Protein AF-A0AA43IJS8-F1 (afdb_monomer_lite)

Foldseek 3Di:
DDPDPPLVVLLVVQPDPVLLVLLLVCCCVPVVDPSVVVVVVLVVQCVPDDPPQDSSNSSLVSCQVPVQVVVCVVVVNPPDPVSSVSSCVSCVVSSVVVVVVVVVVVVVVD

pLDDT: mean 83.86, std 14.85, range [32.78, 97.62]

Secondary structure (DSSP, 8-state):
-PPPPHHHHHHHTT--HHHHHHHHHHHHHHH---HHHHHHHHHHHHTTS-TT--HHHHHHHHIIIIIHHHHHHHTT-TT--HHHHHHHHHTHHHHHHHHHHHHHHHHHH-

Radius of gyration: 15.63 Å; chains: 1; bounding box: 34×38×44 Å

Structure (mmCIF, N/CA/C/O backbone):
data_AF-A0AA43IJS8-F1
#
_entry.id   AF-A0AA43IJS8-F1
#
loop_
_atom_site.group_PDB
_atom_site.id
_atom_site.type_symbol
_atom_site.label_atom_id
_atom_site.label_alt_id
_atom_site.label_comp_id
_atom_site.label_asym_id
_atom_site.label_entity_id
_atom_site.label_seq_id
_atom_site.pdbx_PDB_ins_code
_atom_site.Cartn_x
_atom_site.Cartn_y
_atom_site.Cartn_z
_atom_site.occupancy
_atom_site.B_iso_or_equiv
_atom_site.auth_seq_id
_atom_site.auth_comp_id
_atom_site.auth_asym_id
_atom_site.auth_atom_id
_atom_site.pdbx_PDB_model_num
ATOM 1 N N . MET A 1 1 ? 21.594 10.715 9.011 1.00 34.16 1 MET A N 1
ATOM 2 C CA . MET A 1 1 ? 20.706 9.674 8.447 1.00 34.16 1 MET A CA 1
ATOM 3 C C . MET A 1 1 ? 19.453 9.611 9.309 1.00 34.16 1 MET A C 1
ATOM 5 O O . MET A 1 1 ? 19.583 9.390 10.506 1.00 34.16 1 MET A O 1
ATOM 9 N N . ALA A 1 2 ? 18.272 9.916 8.766 1.00 33.91 2 ALA A N 1
ATOM 10 C CA . ALA A 1 2 ? 17.033 9.886 9.547 1.00 33.91 2 ALA A CA 1
ATOM 11 C C . ALA A 1 2 ? 16.710 8.438 9.955 1.00 33.91 2 ALA A C 1
ATOM 13 O O . ALA A 1 2 ? 16.708 7.552 9.100 1.00 33.91 2 ALA A O 1
ATOM 14 N N . LYS A 1 3 ? 16.465 8.196 11.251 1.00 32.78 3 LYS A N 1
ATOM 15 C CA . LYS A 1 3 ? 16.005 6.893 11.753 1.00 32.78 3 LYS A CA 1
ATOM 16 C C . LYS A 1 3 ? 14.683 6.554 11.066 1.00 32.78 3 LYS A C 1
ATOM 18 O O . LYS A 1 3 ? 13.703 7.282 11.211 1.00 32.78 3 LYS A O 1
ATOM 23 N N . VAL A 1 4 ? 14.674 5.465 10.305 1.00 45.72 4 VAL A N 1
ATOM 24 C CA . VAL A 1 4 ? 13.456 4.897 9.725 1.00 45.72 4 VAL A CA 1
ATOM 25 C C . VAL A 1 4 ? 12.506 4.554 10.885 1.00 45.72 4 VAL A C 1
ATOM 27 O O . VAL A 1 4 ? 12.947 3.898 11.831 1.00 45.72 4 VAL A O 1
ATOM 30 N N . PRO A 1 5 ? 11.239 5.014 10.879 1.00 53.84 5 PRO A N 1
ATOM 31 C CA . PRO A 1 5 ? 10.288 4.674 11.932 1.00 53.84 5 PRO A CA 1
ATOM 32 C C . PRO A 1 5 ? 10.169 3.155 12.066 1.00 53.84 5 PRO A C 1
ATOM 34 O O . PRO A 1 5 ? 10.079 2.459 11.057 1.00 53.84 5 PRO A O 1
ATOM 37 N N . GLN A 1 6 ? 10.143 2.637 13.294 1.00 53.66 6 GLN A N 1
ATOM 38 C CA . GLN A 1 6 ? 10.131 1.193 13.569 1.00 53.66 6 GLN A CA 1
ATOM 39 C C . GLN A 1 6 ? 8.985 0.453 12.843 1.00 53.66 6 GLN A C 1
ATOM 41 O O . GLN A 1 6 ? 9.149 -0.691 12.429 1.00 53.66 6 GLN A O 1
ATOM 46 N N . SER A 1 7 ? 7.857 1.130 12.598 1.00 53.94 7 SER A N 1
ATOM 47 C CA . SER A 1 7 ? 6.725 0.627 11.805 1.00 53.94 7 SER A CA 1
ATOM 48 C C . SER A 1 7 ? 7.078 0.301 10.349 1.00 53.94 7 SER A C 1
ATOM 50 O O . SER A 1 7 ? 6.544 -0.650 9.792 1.00 53.94 7 SER A O 1
ATOM 52 N N . VAL A 1 8 ? 8.007 1.034 9.733 1.00 59.59 8 VAL A N 1
ATOM 53 C CA . VAL A 1 8 ? 8.442 0.803 8.346 1.00 59.59 8 VAL A CA 1
ATOM 54 C C . VAL A 1 8 ? 9.314 -0.450 8.242 1.00 59.59 8 VAL A C 1
ATOM 56 O O . VAL A 1 8 ? 9.230 -1.161 7.243 1.00 59.59 8 VAL A O 1
ATOM 59 N N . GLN A 1 9 ? 10.104 -0.757 9.276 1.00 61.28 9 GLN A N 1
ATOM 60 C CA . GLN A 1 9 ? 10.921 -1.972 9.310 1.00 61.28 9 GLN A CA 1
ATOM 61 C C . GLN A 1 9 ? 10.041 -3.228 9.391 1.00 61.28 9 GLN A C 1
ATOM 63 O O . GLN A 1 9 ? 10.231 -4.162 8.621 1.00 61.28 9 GLN A O 1
ATOM 68 N N . TYR A 1 10 ? 9.005 -3.212 10.237 1.00 63.31 10 TYR A N 1
ATOM 69 C CA . TYR A 1 10 ? 8.071 -4.338 10.340 1.00 63.31 10 TYR A CA 1
ATOM 70 C C . TYR A 1 10 ? 7.249 -4.567 9.072 1.00 63.31 10 TYR A C 1
ATOM 72 O O . TYR A 1 10 ? 6.953 -5.716 8.758 1.00 63.31 10 TYR A O 1
ATOM 80 N N . ILE A 1 11 ? 6.906 -3.504 8.332 1.00 67.19 11 ILE A N 1
ATOM 81 C CA . ILE A 1 11 ? 6.258 -3.649 7.023 1.00 67.19 11 ILE A CA 1
ATOM 82 C C . ILE A 1 11 ? 7.204 -4.380 6.071 1.00 67.19 11 ILE A C 1
ATOM 84 O O . ILE A 1 11 ? 6.801 -5.376 5.490 1.00 67.19 11 ILE A O 1
ATOM 88 N N . LYS A 1 12 ? 8.471 -3.961 5.953 1.00 70.50 12 LYS A N 1
ATOM 89 C CA . LYS A 1 12 ? 9.431 -4.625 5.053 1.00 70.50 12 LYS A CA 1
ATOM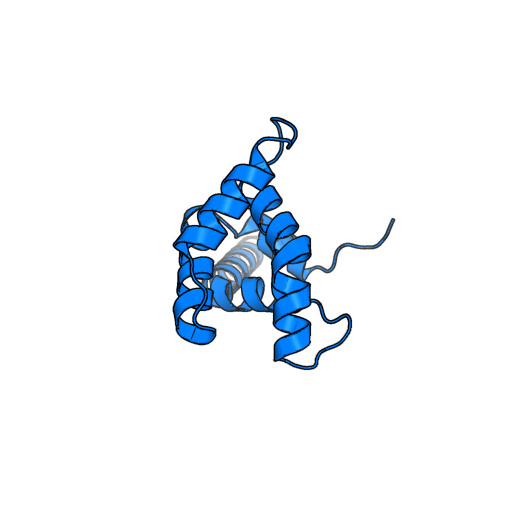 90 C C . LYS A 1 12 ? 9.591 -6.121 5.345 1.00 70.50 12 LYS A C 1
ATOM 92 O O . LYS A 1 12 ? 9.688 -6.901 4.407 1.00 70.50 12 LYS A O 1
ATOM 97 N N . ASP A 1 13 ? 9.562 -6.519 6.615 1.00 71.44 13 ASP A N 1
ATOM 98 C CA . ASP A 1 13 ? 9.796 -7.914 7.004 1.00 71.44 13 ASP A CA 1
ATOM 99 C C . ASP A 1 13 ? 8.524 -8.787 7.056 1.00 71.44 13 ASP A C 1
ATOM 101 O O . ASP A 1 13 ? 8.614 -9.969 7.408 1.00 71.44 13 ASP A O 1
ATOM 105 N N . ALA A 1 14 ? 7.340 -8.209 6.836 1.00 71.12 14 ALA A N 1
ATOM 106 C CA . ALA A 1 14 ? 6.053 -8.912 6.897 1.00 71.12 14 ALA A CA 1
ATOM 107 C C . ALA A 1 14 ? 5.225 -8.787 5.612 1.00 71.12 14 ALA A C 1
ATOM 109 O O . ALA A 1 14 ? 4.271 -9.541 5.447 1.00 71.12 14 ALA A O 1
ATOM 110 N N . PHE A 1 15 ? 5.566 -7.834 4.744 1.00 81.38 15 PHE A N 1
ATOM 111 C CA . PHE A 1 15 ? 4.850 -7.538 3.513 1.00 81.38 15 PHE A CA 1
ATOM 112 C C . PHE A 1 15 ? 5.308 -8.473 2.395 1.00 81.38 15 PHE A C 1
ATOM 114 O O . PHE A 1 15 ? 6.481 -8.467 2.021 1.00 81.38 15 PHE A O 1
ATOM 121 N N . ASP A 1 16 ? 4.382 -9.263 1.862 1.00 84.19 16 ASP A N 1
ATOM 122 C CA . ASP A 1 16 ? 4.609 -10.129 0.705 1.00 84.19 16 ASP A CA 1
ATOM 123 C C . ASP A 1 16 ? 3.814 -9.665 -0.526 1.00 84.19 16 ASP A C 1
ATOM 125 O O . ASP A 1 16 ? 3.138 -8.637 -0.512 1.00 84.19 16 ASP A O 1
ATOM 129 N N . GLU A 1 17 ? 3.967 -10.376 -1.647 1.00 83.69 17 GLU A N 1
ATOM 130 C CA . GLU A 1 17 ? 3.290 -1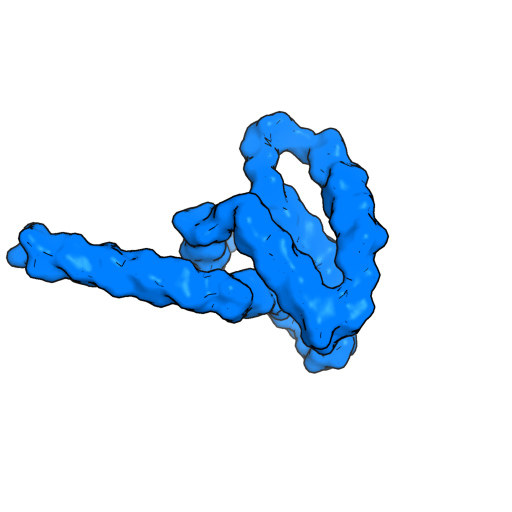0.010 -2.898 1.00 83.69 17 GLU A CA 1
ATOM 131 C C . GLU A 1 17 ? 1.766 -10.156 -2.804 1.00 83.69 17 GLU A C 1
ATOM 133 O O . GLU A 1 17 ? 1.041 -9.334 -3.359 1.00 83.69 17 GLU A O 1
ATOM 138 N N . GLU A 1 18 ? 1.263 -11.144 -2.059 1.00 86.56 18 GLU A N 1
ATOM 139 C CA . GLU A 1 18 ? -0.180 -11.348 -1.869 1.00 86.56 18 GLU A CA 1
ATOM 140 C C . GLU A 1 18 ? -0.820 -10.175 -1.116 1.00 86.56 18 GLU A C 1
ATOM 142 O O . GLU A 1 18 ? -1.969 -9.794 -1.365 1.00 86.56 18 GLU A O 1
ATOM 147 N N . ASP A 1 19 ? -0.068 -9.546 -0.214 1.00 89.88 19 ASP A N 1
ATOM 148 C CA . ASP A 1 19 ? -0.538 -8.366 0.493 1.00 89.88 19 ASP A CA 1
ATOM 149 C C . ASP A 1 19 ? -0.719 -7.142 -0.414 1.00 89.88 19 ASP A C 1
ATOM 151 O O . ASP A 1 19 ? -1.550 -6.284 -0.104 1.00 89.88 19 ASP A O 1
ATOM 155 N N . ILE A 1 20 ? -0.012 -7.053 -1.547 1.00 93.06 20 ILE A N 1
ATOM 156 C CA . ILE A 1 20 ? -0.229 -5.983 -2.533 1.00 93.06 20 ILE A CA 1
ATOM 157 C C . ILE A 1 20 ? -1.676 -6.036 -3.038 1.00 93.06 20 ILE A C 1
ATOM 159 O O . ILE A 1 20 ? -2.360 -5.010 -3.083 1.00 93.06 20 ILE A O 1
ATOM 163 N N . ASP A 1 21 ? -2.181 -7.229 -3.351 1.00 93.38 21 ASP A N 1
ATOM 164 C CA . ASP A 1 21 ? -3.564 -7.408 -3.793 1.00 93.38 21 ASP A CA 1
ATOM 165 C C . ASP A 1 21 ? -4.574 -7.100 -2.687 1.00 93.38 21 ASP A C 1
ATOM 167 O O . ASP A 1 21 ? -5.608 -6.481 -2.952 1.00 93.38 21 ASP A O 1
ATOM 171 N N . ARG A 1 22 ? -4.255 -7.432 -1.430 1.00 94.56 22 ARG A N 1
ATOM 172 C CA . ARG A 1 22 ? -5.094 -7.057 -0.279 1.00 94.56 22 ARG A CA 1
ATOM 173 C C . ARG A 1 22 ? -5.184 -5.544 -0.110 1.00 94.56 22 ARG A C 1
ATOM 175 O O . ARG A 1 22 ? -6.268 -5.022 0.155 1.00 94.56 22 ARG A O 1
ATOM 182 N N . VAL A 1 23 ? -4.072 -4.830 -0.287 1.00 95.94 23 VAL A N 1
ATOM 183 C CA . VAL A 1 23 ? -4.046 -3.363 -0.228 1.00 95.94 23 VAL A CA 1
ATOM 184 C C . VAL A 1 23 ? -4.861 -2.764 -1.373 1.00 95.94 23 VAL A C 1
ATOM 186 O O . VAL A 1 23 ? -5.658 -1.853 -1.138 1.00 95.94 23 VAL A O 1
ATOM 189 N N . TRP A 1 24 ? -4.730 -3.292 -2.592 1.00 96.81 24 TRP A N 1
ATOM 190 C CA . TRP A 1 24 ? -5.550 -2.849 -3.720 1.00 96.81 24 TRP A CA 1
ATOM 191 C C . TRP A 1 24 ? -7.039 -3.048 -3.479 1.00 96.81 24 TRP A C 1
ATOM 193 O O . TRP A 1 24 ? -7.834 -2.136 -3.713 1.00 96.81 24 TRP A O 1
ATOM 203 N N . GLU A 1 25 ? -7.415 -4.215 -2.971 1.00 96.00 25 GLU A N 1
ATOM 204 C CA . GLU A 1 25 ? -8.803 -4.516 -2.658 1.00 96.00 25 GLU A CA 1
ATOM 205 C C . GLU A 1 25 ? -9.350 -3.592 -1.566 1.00 96.00 25 GLU A C 1
ATOM 207 O O . GLU A 1 25 ? -10.477 -3.103 -1.668 1.00 96.00 25 GLU A O 1
ATOM 212 N N . TYR A 1 26 ? -8.538 -3.282 -0.554 1.00 96.06 26 TYR A N 1
ATOM 213 C CA . TYR A 1 26 ? -8.903 -2.315 0.474 1.00 96.06 26 TYR A CA 1
ATOM 214 C C . TYR A 1 26 ? -9.135 -0.913 -0.108 1.00 96.06 26 TYR A C 1
ATOM 216 O O . TYR A 1 26 ? -10.145 -0.276 0.206 1.00 96.06 26 TYR A O 1
ATOM 224 N N . LEU A 1 27 ? -8.239 -0.441 -0.984 1.00 96.44 27 LEU A N 1
ATOM 225 C CA . LEU A 1 27 ? -8.370 0.855 -1.658 1.00 96.44 27 LEU A CA 1
ATOM 226 C C . LEU A 1 27 ? -9.632 0.918 -2.530 1.00 96.44 27 LEU A C 1
ATOM 228 O O . LEU A 1 27 ? -10.344 1.924 -2.511 1.00 96.44 27 LEU A O 1
ATOM 232 N N . ARG A 1 28 ? -9.949 -0.172 -3.239 1.00 97.25 28 ARG A N 1
ATOM 233 C CA . ARG A 1 28 ? -11.181 -0.305 -4.027 1.00 97.25 28 ARG A CA 1
ATOM 234 C C . ARG A 1 28 ? -12.423 -0.183 -3.155 1.00 97.25 28 ARG A C 1
ATOM 236 O O . ARG A 1 28 ? -13.275 0.654 -3.428 1.00 97.25 28 ARG A O 1
ATOM 243 N N . LYS A 1 29 ? -12.522 -1.005 -2.106 1.00 97.12 29 LYS A N 1
ATOM 244 C CA . LYS A 1 29 ? -13.717 -1.065 -1.251 1.00 97.12 29 LYS A CA 1
ATOM 245 C C . LYS A 1 29 ? -13.935 0.213 -0.446 1.00 97.12 29 LYS A C 1
ATOM 247 O O . LYS A 1 29 ? -15.076 0.615 -0.260 1.00 97.12 29 LYS A O 1
ATOM 252 N N . THR A 1 30 ? -12.858 0.825 0.043 1.00 95.50 30 THR A N 1
ATOM 253 C CA . THR A 1 30 ? -12.947 1.946 0.994 1.00 95.50 30 THR A CA 1
ATOM 254 C C . THR A 1 30 ? -13.040 3.296 0.293 1.00 95.50 30 THR A C 1
ATOM 256 O O . THR A 1 30 ? -13.782 4.165 0.738 1.00 95.50 30 THR A O 1
ATOM 259 N N . PHE A 1 31 ? -12.291 3.482 -0.798 1.00 94.12 31 PHE A N 1
ATOM 260 C CA . PHE A 1 31 ? -12.158 4.778 -1.471 1.00 94.12 31 PHE A CA 1
ATOM 261 C C . PHE A 1 31 ? -12.648 4.765 -2.922 1.00 94.12 31 PHE A C 1
ATOM 263 O O . PHE A 1 31 ? -12.562 5.789 -3.594 1.00 94.12 31 PHE A O 1
ATOM 270 N N . GLY A 1 32 ? -13.130 3.627 -3.432 1.00 95.38 32 GLY A N 1
ATOM 271 C CA . GLY A 1 32 ? -13.606 3.522 -4.811 1.00 95.38 32 GLY A CA 1
ATOM 272 C C . GLY A 1 32 ? -12.493 3.616 -5.856 1.00 95.38 32 GLY A C 1
ATOM 273 O O . GLY A 1 32 ? -12.749 4.039 -6.978 1.00 95.38 32 GLY A O 1
ATOM 274 N N . PHE A 1 33 ? -11.249 3.263 -5.508 1.00 96.19 33 PHE A N 1
ATOM 275 C CA . PHE A 1 33 ? -10.129 3.344 -6.450 1.00 96.19 33 PHE A CA 1
ATOM 276 C C . PHE A 1 33 ? -10.370 2.470 -7.688 1.00 96.19 33 PHE A C 1
ATOM 278 O O . PHE A 1 33 ? -10.709 1.289 -7.570 1.00 96.19 33 PHE A O 1
ATOM 285 N N . ASN A 1 34 ? -10.082 3.021 -8.872 1.00 96.94 34 ASN A N 1
ATOM 286 C CA . ASN A 1 34 ? -9.977 2.245 -10.104 1.00 96.94 34 ASN A CA 1
ATOM 287 C C . ASN A 1 34 ? -8.686 1.409 -10.094 1.00 96.94 34 ASN A C 1
ATOM 289 O O . ASN A 1 34 ? -7.650 1.812 -10.621 1.00 96.94 34 ASN A O 1
ATOM 293 N N . VAL A 1 35 ? -8.737 0.244 -9.446 1.00 96.12 35 VAL A N 1
ATOM 294 C CA . VAL A 1 35 ? -7.565 -0.625 -9.250 1.00 96.12 35 VAL A CA 1
ATOM 295 C C . VAL A 1 35 ? -6.909 -1.026 -10.569 1.00 96.12 35 VAL A C 1
ATOM 297 O O . VAL A 1 35 ? -5.694 -1.185 -10.604 1.00 96.12 35 VAL A O 1
ATOM 300 N N . GLN A 1 36 ? -7.673 -1.173 -11.653 1.00 96.88 36 GLN A N 1
ATOM 301 C CA . GLN A 1 36 ? -7.115 -1.562 -12.946 1.00 96.88 36 GLN A CA 1
ATOM 302 C C . GLN A 1 36 ? -6.135 -0.506 -13.476 1.00 96.88 36 GLN A C 1
ATOM 304 O O . GLN A 1 36 ? -5.006 -0.843 -13.832 1.00 96.88 36 GLN A O 1
ATOM 309 N N . GLU A 1 37 ? -6.538 0.765 -13.480 1.00 97.62 37 GLU A N 1
ATOM 310 C CA . GLU A 1 37 ? -5.683 1.872 -13.925 1.00 97.62 37 GLU A CA 1
ATOM 311 C C . GLU A 1 37 ? -4.508 2.092 -12.973 1.00 97.62 37 GLU A C 1
ATOM 313 O O . GLU A 1 37 ? -3.369 2.224 -13.417 1.00 97.62 37 GLU A O 1
ATOM 318 N N . TRP A 1 38 ? -4.748 2.024 -11.662 1.00 97.38 38 TRP A N 1
ATOM 319 C CA . TRP A 1 38 ? -3.684 2.157 -10.667 1.00 97.38 38 TRP A CA 1
ATOM 320 C C . TRP A 1 38 ? -2.637 1.042 -10.757 1.00 97.38 38 TRP A C 1
ATOM 322 O O . TRP A 1 38 ? -1.444 1.312 -10.622 1.00 97.38 38 TRP A O 1
ATOM 332 N N . LYS A 1 39 ? -3.047 -0.204 -11.031 1.00 95.75 39 LYS A N 1
ATOM 333 C CA . LYS A 1 39 ? -2.121 -1.317 -11.287 1.00 95.75 39 LYS A CA 1
ATOM 334 C C . LYS A 1 39 ? -1.326 -1.106 -12.576 1.00 95.75 39 LYS A C 1
ATOM 336 O O . LYS A 1 39 ? -0.136 -1.420 -12.601 1.00 95.75 39 LYS A O 1
ATOM 341 N N . ALA A 1 40 ? -1.951 -0.570 -13.627 1.00 95.88 40 ALA A N 1
ATOM 342 C CA . ALA A 1 40 ? -1.257 -0.235 -14.868 1.00 95.88 40 ALA A CA 1
ATOM 343 C C . ALA A 1 40 ? -0.202 0.862 -14.644 1.00 95.88 40 ALA A C 1
ATOM 345 O O . ALA A 1 40 ? 0.944 0.704 -15.068 1.00 95.88 40 ALA A O 1
ATOM 346 N N . GLU A 1 41 ? -0.547 1.923 -13.906 1.00 95.88 41 GLU A N 1
ATOM 347 C CA . GLU A 1 41 ? 0.398 2.986 -13.549 1.00 95.88 41 GLU A CA 1
ATOM 348 C C . GLU A 1 41 ? 1.519 2.467 -12.640 1.00 95.88 41 GLU A C 1
ATOM 350 O O . GLU A 1 41 ? 2.688 2.797 -12.846 1.00 95.88 41 GLU A O 1
ATOM 355 N N . PHE A 1 42 ? 1.194 1.603 -11.674 1.00 95.31 42 PHE A N 1
ATOM 356 C CA . PHE A 1 42 ? 2.197 0.953 -10.838 1.00 95.31 42 PHE A CA 1
ATOM 357 C C . PHE A 1 42 ? 3.180 0.150 -11.693 1.00 95.31 42 PHE A C 1
ATOM 359 O O . PHE A 1 42 ? 4.384 0.369 -11.588 1.00 95.31 42 PHE A O 1
ATOM 366 N N . LYS A 1 43 ? 2.695 -0.698 -12.606 1.00 92.88 43 LYS A N 1
ATOM 367 C CA . LYS A 1 43 ? 3.551 -1.482 -13.508 1.00 92.88 43 LYS A CA 1
ATOM 368 C C . LYS A 1 43 ? 4.480 -0.592 -14.341 1.00 92.88 43 LYS A C 1
ATOM 370 O O . LYS A 1 43 ? 5.675 -0.869 -14.407 1.00 92.88 43 LYS A O 1
ATOM 375 N N . ALA A 1 44 ? 3.958 0.500 -14.900 1.00 92.56 44 ALA A N 1
ATOM 376 C CA . ALA A 1 44 ? 4.756 1.477 -15.645 1.00 92.56 44 ALA A CA 1
ATOM 377 C C . ALA A 1 44 ? 5.806 2.184 -14.763 1.00 92.56 44 ALA A C 1
ATOM 379 O O . ALA A 1 44 ? 6.882 2.545 -15.230 1.00 92.56 44 ALA A O 1
ATOM 380 N N . SER A 1 45 ? 5.522 2.363 -13.470 1.00 88.38 45 SER A N 1
ATOM 381 C CA . SER A 1 45 ? 6.453 2.982 -12.520 1.00 88.38 45 SER A CA 1
ATOM 382 C C . SER A 1 45 ? 7.587 2.062 -12.051 1.00 88.38 45 SER A C 1
ATOM 384 O O . SER A 1 45 ? 8.597 2.566 -11.560 1.00 88.38 45 SER A O 1
ATOM 386 N N . ILE A 1 46 ? 7.431 0.739 -12.198 1.00 85.81 46 ILE A N 1
ATOM 387 C CA . ILE A 1 46 ? 8.435 -0.264 -11.806 1.00 85.81 46 ILE A CA 1
ATOM 388 C C . ILE A 1 46 ? 9.487 -0.457 -12.899 1.00 85.81 46 ILE A C 1
ATOM 390 O O . ILE A 1 46 ? 10.648 -0.685 -12.584 1.00 85.81 46 ILE A O 1
ATOM 394 N N . GLU A 1 47 ? 9.103 -0.347 -14.172 1.00 77.00 47 GLU A N 1
ATOM 395 C CA . GLU A 1 47 ? 9.997 -0.530 -15.324 1.00 77.00 47 GLU A CA 1
ATOM 396 C C . GLU A 1 47 ? 11.323 0.264 -15.256 1.00 77.00 47 GLU A C 1
ATOM 398 O O . GLU A 1 47 ? 12.364 -0.312 -15.577 1.00 77.00 47 GLU A O 1
ATOM 403 N N . PRO A 1 48 ? 11.362 1.530 -14.786 1.00 79.31 48 PRO A N 1
ATOM 404 C CA . PRO A 1 48 ? 12.616 2.273 -14.644 1.00 79.31 48 PRO A CA 1
ATOM 405 C C . PRO A 1 48 ? 13.432 1.927 -13.384 1.00 79.31 48 PRO A C 1
ATOM 407 O O . PRO A 1 48 ? 14.488 2.528 -13.172 1.00 79.31 48 PRO A O 1
ATOM 410 N N . LEU A 1 49 ? 12.963 1.031 -12.505 1.00 77.38 49 LEU A N 1
ATOM 411 C CA . LEU A 1 49 ? 13.644 0.749 -11.240 1.00 77.38 49 LEU A CA 1
ATOM 412 C C . LEU A 1 49 ? 14.860 -0.177 -11.421 1.00 77.38 49 LEU A C 1
ATOM 414 O O . LEU A 1 49 ? 14.866 -1.059 -12.283 1.00 77.38 49 LEU A O 1
ATOM 418 N N . PRO A 1 50 ? 15.899 -0.022 -10.578 1.00 80.38 50 PRO A N 1
ATOM 419 C CA . PRO A 1 50 ? 17.031 -0.940 -10.546 1.00 80.38 50 PRO A CA 1
ATOM 420 C C . PRO A 1 50 ? 16.585 -2.395 -10.341 1.00 80.38 50 PRO A C 1
ATOM 422 O O . PRO A 1 50 ? 15.713 -2.663 -9.514 1.00 80.38 50 PRO A O 1
ATOM 425 N N . ARG A 1 51 ? 17.238 -3.342 -11.032 1.00 74.31 51 ARG A N 1
ATOM 426 C CA . ARG A 1 51 ? 16.915 -4.790 -11.009 1.00 74.31 51 ARG A CA 1
ATOM 427 C C . ARG A 1 51 ? 16.911 -5.434 -9.616 1.00 74.31 51 ARG A C 1
ATOM 429 O O . ARG A 1 51 ? 16.377 -6.522 -9.458 1.00 74.31 51 ARG A O 1
ATOM 436 N N . ASN A 1 52 ? 17.538 -4.802 -8.630 1.00 81.56 52 ASN A N 1
ATOM 437 C CA . ASN A 1 52 ? 17.599 -5.262 -7.243 1.00 81.56 52 ASN A CA 1
ATOM 438 C C . ASN A 1 52 ? 16.463 -4.716 -6.360 1.00 81.56 52 ASN A C 1
ATOM 440 O O . ASN A 1 52 ? 16.435 -5.021 -5.170 1.00 81.56 52 ASN A O 1
ATOM 444 N N . THR A 1 53 ? 15.549 -3.910 -6.905 1.00 82.12 53 THR A N 1
ATOM 445 C CA . THR A 1 53 ? 14.399 -3.396 -6.155 1.00 82.12 53 THR A CA 1
ATOM 446 C C . THR A 1 53 ? 13.325 -4.472 -6.091 1.00 82.12 53 THR A C 1
ATOM 448 O O . THR A 1 53 ? 12.832 -4.915 -7.128 1.00 82.12 53 THR A O 1
ATOM 451 N N . SER A 1 54 ? 12.946 -4.892 -4.885 1.00 87.50 54 SER A N 1
ATOM 452 C CA . SER A 1 54 ? 11.836 -5.830 -4.727 1.00 87.50 54 SER A CA 1
ATOM 453 C C . SER A 1 54 ? 10.510 -5.161 -5.094 1.00 87.50 54 SER A C 1
ATOM 455 O O . SER A 1 54 ? 10.346 -3.943 -4.953 1.00 87.50 54 SER A O 1
ATOM 457 N N . ILE A 1 55 ? 9.531 -5.946 -5.544 1.00 88.94 55 ILE A N 1
ATOM 458 C CA . ILE A 1 55 ? 8.220 -5.402 -5.917 1.00 88.94 55 ILE A CA 1
ATOM 459 C C . ILE A 1 55 ? 7.501 -4.760 -4.723 1.00 88.94 55 ILE A C 1
ATOM 461 O O . ILE A 1 55 ? 6.794 -3.766 -4.880 1.00 88.94 55 ILE A O 1
ATOM 465 N N . GLN A 1 56 ? 7.758 -5.260 -3.515 1.00 89.44 56 GLN A N 1
ATOM 466 C CA . GLN A 1 56 ? 7.293 -4.700 -2.251 1.00 89.44 56 GLN A CA 1
ATOM 467 C C . GLN A 1 56 ? 7.850 -3.295 -2.019 1.00 89.44 56 GLN A C 1
ATOM 469 O O . GLN A 1 56 ? 7.106 -2.367 -1.697 1.00 89.44 56 GLN A O 1
ATOM 474 N N . GLU A 1 57 ? 9.162 -3.121 -2.193 1.00 87.31 57 GLU A N 1
ATOM 475 C CA . GLU A 1 57 ? 9.804 -1.819 -2.036 1.00 87.31 57 GLU A CA 1
ATOM 476 C C . GLU A 1 57 ? 9.310 -0.838 -3.100 1.00 87.31 57 GLU A C 1
ATOM 478 O O . GLU A 1 57 ? 8.948 0.295 -2.769 1.00 87.31 57 GLU A O 1
ATOM 483 N N . ALA A 1 58 ? 9.185 -1.298 -4.347 1.00 90.81 58 ALA A N 1
ATOM 484 C CA . ALA A 1 58 ? 8.588 -0.517 -5.422 1.00 90.81 58 ALA A CA 1
ATOM 485 C C . ALA A 1 58 ? 7.158 -0.071 -5.075 1.00 90.81 58 ALA A C 1
ATOM 487 O O . ALA A 1 58 ? 6.814 1.096 -5.264 1.00 90.81 58 ALA A O 1
ATOM 488 N N . PHE A 1 59 ? 6.338 -0.959 -4.510 1.00 93.62 59 PHE A N 1
ATOM 489 C CA . PHE A 1 59 ? 4.959 -0.667 -4.124 1.00 93.62 59 PHE A CA 1
ATOM 490 C C . PHE A 1 59 ? 4.859 0.358 -2.990 1.00 93.62 59 PHE A C 1
ATOM 492 O O . PHE A 1 59 ? 4.064 1.299 -3.053 1.00 93.62 59 PHE A O 1
ATOM 499 N N . ILE A 1 60 ? 5.704 0.226 -1.964 1.00 91.62 60 ILE A N 1
ATOM 500 C CA . ILE A 1 60 ? 5.767 1.183 -0.854 1.00 91.62 60 ILE A CA 1
ATOM 501 C C . ILE A 1 60 ? 6.149 2.573 -1.378 1.00 91.62 60 ILE A C 1
ATOM 503 O O . ILE A 1 60 ? 5.503 3.56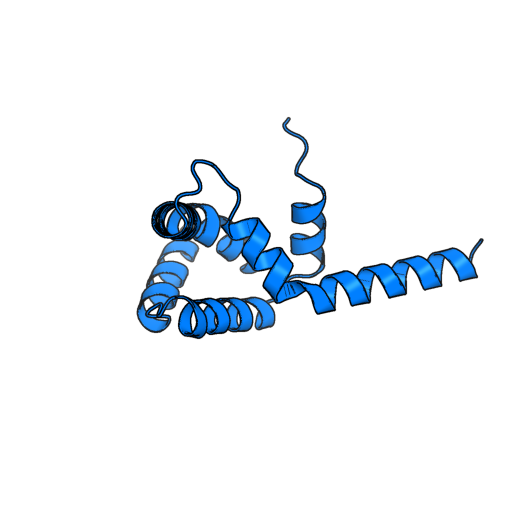2 -1.019 1.00 91.62 60 ILE A O 1
ATOM 507 N N . LEU A 1 61 ? 7.169 2.653 -2.239 1.00 90.69 61 LEU A N 1
ATOM 508 C CA . LEU A 1 61 ? 7.624 3.907 -2.843 1.00 90.69 61 LEU A CA 1
ATOM 509 C C . LEU A 1 61 ? 6.565 4.517 -3.765 1.00 90.69 61 LEU A C 1
ATOM 511 O O . LEU A 1 61 ? 6.317 5.724 -3.696 1.00 90.69 61 LEU A O 1
ATOM 515 N N . PHE A 1 62 ? 5.914 3.690 -4.585 1.00 94.38 62 PHE A N 1
ATOM 516 C CA . PHE A 1 62 ? 4.824 4.105 -5.459 1.00 94.38 62 PHE A CA 1
ATOM 517 C C . PHE A 1 62 ? 3.689 4.733 -4.657 1.00 94.38 62 PHE A C 1
ATOM 519 O O . PHE A 1 62 ? 3.323 5.884 -4.898 1.00 94.38 62 PHE A O 1
ATOM 526 N N . GLY A 1 63 ? 3.182 4.021 -3.649 1.00 95.12 63 GLY A N 1
ATOM 527 C CA . GLY A 1 63 ? 2.087 4.521 -2.833 1.00 95.12 63 GLY A CA 1
ATOM 528 C C . GLY A 1 63 ? 2.465 5.784 -2.065 1.00 95.12 63 GLY A C 1
ATOM 529 O O . GLY A 1 63 ? 1.681 6.726 -2.030 1.00 95.12 63 GLY A O 1
ATOM 530 N N . LYS A 1 64 ? 3.701 5.897 -1.569 1.00 94.00 64 LYS A N 1
ATOM 531 C CA . LYS A 1 64 ? 4.180 7.132 -0.932 1.00 94.00 64 LYS A CA 1
ATOM 532 C C . LYS A 1 64 ? 4.214 8.323 -1.896 1.00 94.00 64 LYS A C 1
ATOM 534 O O . LYS A 1 64 ? 3.888 9.440 -1.509 1.00 94.00 64 LYS A O 1
ATOM 539 N N . LYS A 1 65 ? 4.611 8.101 -3.150 1.00 93.88 65 LYS A N 1
ATOM 540 C CA . LYS A 1 65 ? 4.729 9.164 -4.157 1.00 93.88 65 LYS A CA 1
ATOM 541 C C . LYS A 1 65 ? 3.381 9.564 -4.761 1.00 93.88 65 LYS A C 1
ATOM 543 O O . LYS A 1 65 ? 3.184 10.737 -5.063 1.00 93.88 65 LYS A O 1
ATOM 548 N N . LYS A 1 66 ? 2.492 8.596 -4.990 1.00 95.69 66 LYS A N 1
ATOM 549 C CA . LYS A 1 66 ? 1.277 8.768 -5.800 1.00 95.69 66 LYS A CA 1
ATOM 550 C C . LYS A 1 66 ? -0.010 8.717 -4.985 1.00 95.69 66 LYS A C 1
ATOM 552 O O . LYS A 1 66 ? -0.887 9.544 -5.195 1.00 95.69 66 LYS A O 1
ATOM 557 N N . ILE A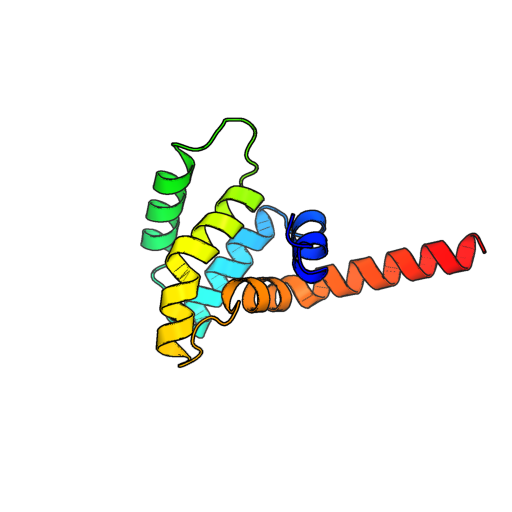 1 67 ? -0.112 7.783 -4.043 1.00 96.06 67 ILE A N 1
ATOM 558 C CA . ILE A 1 67 ? -1.348 7.514 -3.296 1.00 96.06 67 ILE A CA 1
ATOM 559 C C . ILE A 1 67 ? -1.423 8.364 -2.020 1.00 96.06 67 ILE A C 1
ATOM 561 O O . ILE A 1 67 ? -2.471 8.928 -1.720 1.00 96.06 67 ILE A O 1
ATOM 565 N N . GLU A 1 68 ? -0.325 8.503 -1.271 1.00 95.56 68 GLU A N 1
ATOM 566 C CA . GLU A 1 68 ? -0.291 9.246 -0.004 1.00 95.56 68 GLU A CA 1
ATOM 567 C C . GLU A 1 68 ? -0.760 10.702 -0.139 1.00 95.56 68 GLU A C 1
ATOM 569 O O . GLU A 1 68 ? -1.577 11.114 0.687 1.00 95.56 68 GLU A O 1
ATOM 574 N N . PRO A 1 69 ? -0.333 11.481 -1.156 1.00 95.31 69 PRO A N 1
ATOM 575 C CA . PRO A 1 69 ? -0.829 12.843 -1.333 1.00 95.31 69 PRO A CA 1
ATOM 576 C C . PRO A 1 69 ? -2.349 12.891 -1.533 1.00 95.31 69 PRO A C 1
ATOM 578 O O . PRO A 1 69 ? -3.012 13.709 -0.899 1.00 95.31 69 PRO A O 1
ATOM 581 N N . LEU A 1 70 ? -2.901 11.970 -2.331 1.00 94.75 70 LEU A N 1
ATOM 582 C CA . LEU A 1 70 ? -4.341 11.879 -2.593 1.00 94.75 70 LEU A CA 1
ATOM 583 C C . LEU A 1 70 ? -5.120 11.525 -1.325 1.00 94.75 70 LEU A C 1
ATOM 585 O O . LEU A 1 70 ? -6.095 12.188 -0.981 1.00 94.75 70 LEU A O 1
ATOM 589 N N . LEU A 1 71 ? -4.668 10.510 -0.582 1.00 94.50 71 LEU A N 1
ATOM 590 C CA . LEU A 1 71 ? -5.311 10.129 0.676 1.00 94.50 71 LEU A CA 1
ATOM 591 C C . LEU A 1 71 ? -5.238 11.259 1.709 1.00 94.50 71 LEU A C 1
ATOM 593 O O . LEU A 1 71 ? -6.213 11.518 2.412 1.00 94.50 71 LEU A O 1
ATOM 597 N N . ASN A 1 72 ? -4.107 11.959 1.789 1.00 95.50 72 ASN A N 1
ATOM 598 C CA . ASN A 1 72 ? -3.945 13.109 2.674 1.00 95.50 72 ASN A CA 1
ATOM 599 C C . ASN A 1 72 ? -4.895 14.257 2.317 1.00 95.50 72 ASN A C 1
ATOM 601 O O . ASN A 1 72 ? -5.413 14.918 3.220 1.00 95.50 72 ASN A O 1
ATOM 605 N N . GLU A 1 73 ? -5.144 14.485 1.028 1.00 94.94 73 GLU A N 1
ATOM 606 C CA . GLU A 1 73 ? -6.085 15.498 0.554 1.00 94.94 73 GLU A CA 1
ATOM 607 C C . GLU A 1 73 ? -7.535 15.145 0.905 1.00 94.94 73 GLU A C 1
ATOM 609 O O . GLU A 1 73 ? -8.253 15.983 1.464 1.00 94.94 73 GLU A O 1
ATOM 614 N N . ILE A 1 74 ? -7.936 13.895 0.653 1.00 93.31 74 ILE A N 1
ATOM 615 C CA . ILE A 1 74 ? -9.277 13.377 0.959 1.00 93.31 74 ILE A CA 1
ATOM 616 C C . ILE A 1 74 ? -9.536 13.414 2.470 1.00 93.31 74 ILE A C 1
ATOM 618 O O . ILE A 1 74 ? -10.593 13.856 2.914 1.00 93.31 74 ILE A O 1
ATOM 622 N N . LEU A 1 75 ? -8.558 12.995 3.278 1.00 92.88 75 LEU A N 1
ATOM 623 C CA . LEU A 1 75 ? -8.689 12.910 4.736 1.00 92.88 75 LEU A CA 1
ATOM 624 C C . LEU A 1 75 ? -8.357 14.220 5.466 1.00 92.88 75 LEU A C 1
ATOM 626 O O . LEU A 1 75 ? -8.414 14.253 6.695 1.00 92.88 75 LEU A O 1
ATOM 630 N N . LYS A 1 76 ? -7.979 15.284 4.743 1.00 95.06 76 LYS A N 1
ATOM 631 C CA . LYS A 1 76 ? -7.527 16.574 5.302 1.00 95.06 76 LYS A CA 1
ATOM 632 C C . LYS A 1 76 ? -6.377 16.441 6.314 1.00 95.06 76 LYS A C 1
ATOM 634 O O . LYS A 1 76 ? -6.313 17.166 7.304 1.00 95.06 76 LYS A O 1
ATOM 639 N N . ARG A 1 77 ? -5.425 15.539 6.054 1.00 90.69 77 ARG A N 1
ATOM 640 C CA . ARG A 1 77 ? -4.249 15.282 6.908 1.00 90.69 77 ARG A CA 1
ATOM 641 C C . ARG A 1 77 ? -2.963 15.722 6.214 1.00 90.69 77 ARG A C 1
ATOM 643 O O . ARG A 1 77 ? -2.348 14.960 5.476 1.00 90.69 77 ARG A O 1
ATOM 650 N N . LYS A 1 78 ? -2.529 16.963 6.442 1.00 86.94 78 LYS A N 1
ATOM 651 C CA . LYS A 1 78 ? -1.318 17.501 5.800 1.00 86.94 78 LYS A CA 1
ATOM 652 C C . LYS A 1 78 ? -0.052 16.824 6.348 1.00 86.94 78 LYS A C 1
ATOM 654 O O . LYS A 1 78 ? 0.116 16.735 7.558 1.00 86.94 78 LYS A O 1
ATOM 659 N N . HIS A 1 79 ? 0.844 16.385 5.458 1.00 83.50 79 HIS A N 1
ATOM 660 C CA . HIS A 1 79 ? 2.139 15.755 5.788 1.00 83.50 79 HIS A CA 1
ATOM 661 C C . HIS A 1 79 ? 2.061 14.514 6.698 1.00 83.50 79 HIS A C 1
ATOM 663 O O . HIS A 1 79 ? 3.055 14.140 7.320 1.00 83.50 79 HIS A O 1
ATOM 669 N N . TYR A 1 80 ? 0.901 13.861 6.780 1.00 88.75 80 TYR A N 1
ATOM 670 C CA . TYR A 1 80 ? 0.742 12.649 7.576 1.00 88.75 80 TYR A CA 1
ATOM 671 C C . TYR A 1 80 ? 1.169 11.417 6.761 1.00 88.75 80 TYR A C 1
ATOM 673 O O . TYR A 1 80 ? 0.859 11.356 5.567 1.00 88.75 80 TY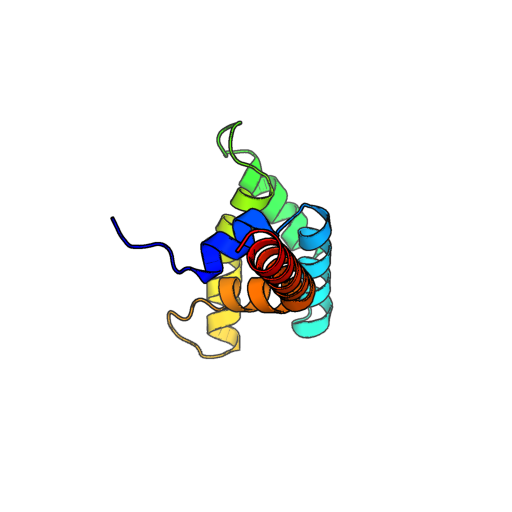R A O 1
ATOM 681 N N . PRO A 1 81 ? 1.839 10.417 7.367 1.00 92.19 81 PRO A N 1
ATOM 682 C CA . PRO A 1 81 ? 2.247 9.192 6.681 1.00 92.19 81 PRO A CA 1
ATOM 683 C C . PRO A 1 81 ? 1.056 8.229 6.493 1.00 92.19 81 PRO A C 1
ATOM 685 O O . PRO A 1 81 ? 1.071 7.092 6.973 1.00 92.19 81 PRO A O 1
ATOM 688 N N . THR A 1 82 ? -0.019 8.699 5.850 1.00 94.00 82 THR A N 1
ATOM 689 C CA . THR A 1 82 ? -1.282 7.957 5.699 1.00 94.00 82 THR A CA 1
ATOM 690 C C . THR A 1 82 ? -1.073 6.643 4.968 1.00 94.00 82 THR A C 1
ATOM 692 O O . THR A 1 82 ? -1.707 5.650 5.320 1.00 94.00 82 THR A O 1
ATOM 695 N N . TRP A 1 83 ? -0.159 6.602 3.999 1.00 94.69 83 TRP A N 1
ATOM 696 C CA . TRP A 1 83 ? 0.114 5.376 3.263 1.00 94.69 83 TRP A CA 1
ATOM 697 C C . TRP A 1 83 ? 0.731 4.305 4.158 1.00 94.69 83 TRP A C 1
ATOM 699 O O . TRP A 1 83 ? 0.261 3.172 4.186 1.00 94.69 83 TRP A O 1
ATOM 709 N N . ILE A 1 84 ? 1.724 4.679 4.967 1.00 91.50 84 ILE A N 1
ATOM 710 C CA . ILE A 1 84 ? 2.352 3.756 5.921 1.00 91.50 84 ILE A CA 1
ATOM 711 C C . ILE A 1 84 ? 1.341 3.287 6.974 1.00 91.50 84 ILE A C 1
ATOM 713 O O . ILE A 1 84 ? 1.308 2.103 7.313 1.00 91.50 84 ILE A O 1
ATOM 717 N N . GLY A 1 85 ? 0.484 4.190 7.459 1.00 91.25 85 GLY A N 1
ATOM 718 C CA . GLY A 1 85 ? -0.609 3.842 8.368 1.00 91.25 85 GLY A CA 1
ATOM 719 C C . GLY A 1 85 ? -1.595 2.842 7.758 1.00 91.25 85 GLY A C 1
ATOM 720 O O . GLY A 1 85 ? -1.968 1.875 8.418 1.00 91.25 85 GLY A O 1
ATOM 721 N N . LEU A 1 86 ? -1.966 3.027 6.488 1.00 93.69 86 LEU A N 1
ATOM 722 C CA . LEU A 1 86 ? -2.850 2.118 5.759 1.00 93.69 86 LEU A CA 1
ATOM 723 C C . LEU A 1 86 ? -2.211 0.740 5.579 1.00 93.69 86 LEU A C 1
ATOM 725 O O . LEU A 1 86 ? -2.855 -0.258 5.889 1.00 93.69 86 LEU A O 1
ATOM 729 N N . LEU A 1 87 ? -0.950 0.672 5.140 1.00 92.75 87 LEU A N 1
ATOM 730 C CA . LEU A 1 87 ? -0.231 -0.600 5.026 1.00 92.75 87 LEU A CA 1
ATOM 731 C C . LEU A 1 87 ? -0.175 -1.319 6.379 1.00 92.75 87 LEU A C 1
ATOM 733 O O . LEU A 1 87 ? -0.506 -2.494 6.467 1.00 92.75 87 LEU A O 1
ATOM 737 N N . THR A 1 88 ? 0.151 -0.595 7.453 1.00 89.81 88 THR A N 1
ATOM 738 C CA . THR A 1 88 ? 0.160 -1.153 8.816 1.00 89.81 88 THR A CA 1
ATOM 73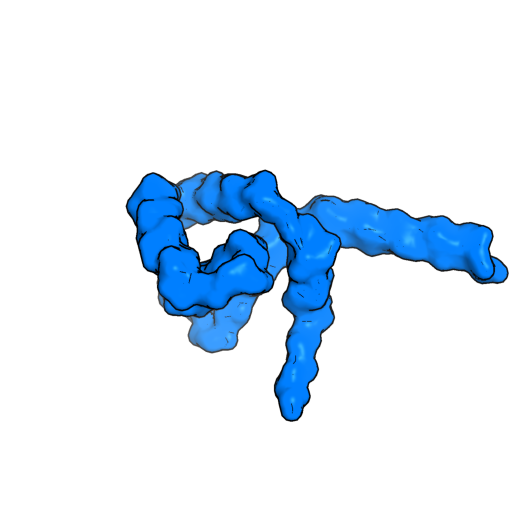9 C C . THR A 1 88 ? -1.209 -1.713 9.207 1.00 89.81 88 THR A C 1
ATOM 741 O O . THR A 1 88 ? -1.287 -2.772 9.821 1.00 89.81 88 THR A O 1
ATOM 744 N N . PHE A 1 89 ? -2.293 -1.023 8.842 1.00 90.69 89 PHE A N 1
ATOM 745 C CA . PHE A 1 89 ? -3.657 -1.463 9.123 1.00 90.69 89 PHE A CA 1
ATOM 746 C C . PHE A 1 89 ? -4.037 -2.728 8.341 1.00 90.69 89 PHE A C 1
ATOM 748 O O . PHE A 1 89 ? -4.512 -3.688 8.942 1.00 90.69 89 PHE A O 1
ATOM 755 N N . VAL A 1 90 ? -3.787 -2.765 7.028 1.00 90.69 90 VAL A N 1
ATOM 756 C CA . VAL A 1 90 ? -4.090 -3.935 6.180 1.00 90.69 90 VAL A CA 1
ATOM 757 C C . VAL A 1 90 ? -3.289 -5.167 6.624 1.00 90.69 90 VAL A C 1
ATOM 759 O O . VAL A 1 90 ? -3.785 -6.293 6.568 1.00 90.69 90 VAL A O 1
ATOM 762 N N . LEU A 1 91 ? -2.066 -4.953 7.113 1.00 88.56 91 LEU A N 1
ATOM 763 C CA . LEU A 1 91 ? -1.144 -6.002 7.552 1.00 88.56 91 LEU A CA 1
ATOM 764 C C . LEU A 1 91 ? -1.234 -6.332 9.040 1.00 88.56 91 LEU A C 1
ATOM 766 O O . LEU A 1 91 ? -0.446 -7.151 9.521 1.00 88.56 91 LEU A O 1
ATOM 770 N N . LYS A 1 92 ? -2.162 -5.713 9.777 1.00 87.50 92 LYS A N 1
ATOM 771 C CA . LYS A 1 92 ? -2.220 -5.785 11.241 1.00 87.50 92 LYS A CA 1
ATOM 772 C C . LYS A 1 92 ? -2.146 -7.223 11.758 1.00 87.50 92 LYS A C 1
ATOM 774 O O . LYS A 1 92 ? -1.307 -7.516 12.604 1.00 87.50 92 LYS A O 1
ATOM 779 N N . ASP A 1 93 ? -2.925 -8.134 11.179 1.00 83.12 93 ASP A N 1
ATOM 780 C CA . ASP A 1 93 ? -2.965 -9.538 11.607 1.00 83.12 93 ASP A CA 1
ATOM 781 C C . ASP A 1 93 ? -1.621 -10.263 11.402 1.00 83.12 93 ASP A C 1
ATOM 783 O O . ASP A 1 93 ? -1.196 -11.056 12.246 1.00 83.12 93 ASP A O 1
ATOM 787 N N . LYS A 1 94 ? -0.909 -9.969 10.302 1.00 82.06 94 LYS A N 1
ATOM 788 C CA . LYS A 1 94 ? 0.421 -10.542 10.026 1.00 82.06 94 LYS A CA 1
ATOM 789 C C . LYS A 1 94 ? 1.468 -9.990 10.991 1.00 82.06 94 LYS A C 1
ATOM 791 O O . LYS A 1 94 ? 2.287 -10.756 11.507 1.00 82.06 94 LYS A O 1
ATOM 796 N N . ILE A 1 95 ? 1.418 -8.686 11.263 1.00 80.25 95 ILE A N 1
ATOM 797 C CA . ILE A 1 95 ? 2.327 -8.006 12.194 1.00 80.25 95 ILE A CA 1
ATOM 798 C C . ILE A 1 95 ? 2.130 -8.548 13.615 1.00 80.25 95 ILE A C 1
ATOM 800 O O . ILE A 1 95 ? 3.097 -8.974 14.247 1.00 80.25 95 ILE A O 1
ATOM 804 N N . GLU A 1 96 ? 0.888 -8.612 14.099 1.00 81.62 96 GLU A N 1
ATOM 805 C CA . GLU A 1 96 ? 0.566 -9.157 15.424 1.00 81.62 96 GLU A CA 1
ATOM 806 C C . GLU A 1 96 ? 0.929 -10.644 15.535 1.00 81.62 96 GLU A C 1
ATOM 808 O O . GLU A 1 96 ? 1.477 -11.085 16.549 1.00 81.62 96 GLU A O 1
ATOM 813 N N . GLY A 1 97 ? 0.672 -11.426 14.482 1.00 80.00 97 GLY A N 1
ATOM 814 C CA . GLY A 1 97 ? 1.057 -12.833 14.419 1.00 80.00 97 GLY A CA 1
ATOM 815 C C . GLY A 1 97 ? 2.570 -13.034 14.526 1.00 80.00 97 GLY A C 1
ATOM 816 O O . GLY A 1 97 ? 3.018 -13.951 15.215 1.00 80.00 97 GLY A O 1
ATOM 817 N N . LYS A 1 98 ? 3.368 -12.168 13.891 1.00 77.12 98 LYS A N 1
ATOM 818 C CA . LYS A 1 98 ? 4.834 -12.204 13.986 1.00 77.12 98 LYS A CA 1
ATOM 819 C C . LYS A 1 98 ? 5.319 -11.831 15.386 1.00 77.12 98 LYS A C 1
ATOM 821 O O . LYS A 1 98 ? 6.061 -12.604 15.979 1.00 77.12 98 LYS A O 1
ATOM 826 N N . GLN A 1 99 ? 4.812 -10.739 15.956 1.00 77.88 99 GLN A N 1
ATOM 827 C CA . GLN A 1 99 ? 5.172 -10.305 17.312 1.00 77.88 99 GLN A CA 1
ATOM 828 C C . GLN A 1 99 ? 4.894 -11.387 18.365 1.00 77.88 99 GLN A C 1
ATOM 830 O O . GLN A 1 99 ? 5.744 -11.664 19.208 1.00 77.88 99 GLN A O 1
ATOM 835 N N . LYS A 1 100 ? 3.736 -12.058 18.290 1.00 79.06 100 LYS A N 1
ATOM 836 C CA . LYS A 1 100 ? 3.402 -13.172 19.194 1.00 79.06 100 LYS A CA 1
ATOM 837 C C . LYS A 1 100 ? 4.356 -14.361 19.045 1.00 79.06 100 LYS A C 1
ATOM 839 O O . LYS A 1 100 ? 4.686 -14.997 20.045 1.00 79.06 100 LYS A O 1
ATOM 844 N N . ARG A 1 101 ? 4.796 -14.680 17.820 1.00 77.31 101 ARG A N 1
ATOM 845 C CA . ARG A 1 101 ? 5.794 -15.739 17.589 1.00 77.31 101 ARG A CA 1
ATOM 846 C C . ARG A 1 101 ? 7.134 -15.366 18.210 1.00 77.31 101 ARG A C 1
ATOM 848 O O . ARG A 1 101 ? 7.675 -16.177 18.951 1.00 77.31 101 ARG A O 1
ATOM 855 N N . ASP A 1 102 ? 7.622 -14.158 17.952 1.00 77.12 102 ASP A N 1
ATOM 856 C CA . ASP A 1 102 ? 8.932 -13.702 18.426 1.00 77.12 102 ASP A CA 1
ATOM 857 C C . ASP A 1 102 ? 8.995 -13.672 19.964 1.00 77.12 102 ASP A C 1
ATOM 859 O O . ASP A 1 102 ? 9.965 -14.149 20.551 1.00 77.12 102 ASP A O 1
ATOM 863 N N . LEU A 1 103 ? 7.917 -13.228 20.626 1.00 76.94 103 LEU A N 1
ATOM 864 C CA . LEU A 1 103 ? 7.778 -13.296 22.088 1.00 76.94 103 LEU A CA 1
ATOM 865 C C . LEU A 1 103 ? 7.825 -14.742 22.609 1.00 76.94 103 LEU A C 1
ATOM 867 O O . LEU A 1 103 ? 8.581 -15.042 23.526 1.00 76.94 103 LEU A O 1
ATOM 871 N N . LYS A 1 104 ? 7.101 -15.671 21.969 1.00 74.50 104 LYS A N 1
ATOM 872 C CA . LYS A 1 104 ? 7.109 -17.099 22.338 1.00 74.50 104 LYS A CA 1
ATOM 873 C C . LYS A 1 104 ? 8.476 -17.770 22.151 1.00 74.50 104 LYS A C 1
ATOM 875 O O . LYS A 1 104 ? 8.746 -18.795 22.780 1.00 74.50 104 LYS A O 1
ATOM 880 N N . TYR A 1 105 ? 9.299 -17.288 21.222 1.00 70.50 105 TYR A N 1
ATOM 881 C CA . TYR A 1 105 ? 10.667 -17.780 21.064 1.00 70.50 105 TYR A CA 1
ATOM 882 C C . TYR A 1 105 ? 11.573 -17.234 22.160 1.00 70.50 105 TYR A C 1
ATOM 884 O O . TYR A 1 105 ? 12.340 -18.004 22.722 1.00 70.50 105 TYR A O 1
ATOM 892 N N . LYS A 1 106 ? 11.433 -15.958 22.516 1.00 71.31 106 LYS A N 1
ATOM 893 C CA . LYS A 1 106 ? 12.200 -15.356 23.604 1.00 71.31 106 LYS A CA 1
ATOM 894 C C . LYS A 1 106 ? 11.945 -16.055 24.949 1.00 71.31 106 LYS A C 1
ATOM 896 O O . LYS A 1 106 ? 12.891 -16.526 25.561 1.00 71.31 106 LYS A O 1
ATOM 901 N N . ASP A 1 107 ? 10.681 -16.292 25.300 1.00 64.69 107 ASP A N 1
ATOM 902 C CA . ASP A 1 107 ? 10.297 -16.998 26.539 1.00 64.69 107 ASP A CA 1
ATOM 903 C C . ASP A 1 107 ? 10.752 -18.475 26.603 1.00 64.69 107 ASP A C 1
ATOM 905 O O . ASP A 1 107 ? 10.632 -19.112 27.645 1.00 64.69 107 ASP A O 1
ATOM 909 N N . ARG A 1 108 ? 11.199 -19.070 25.485 1.00 60.97 108 ARG A N 1
ATOM 910 C CA . ARG A 1 108 ? 11.661 -20.472 25.427 1.00 60.97 108 ARG A CA 1
ATOM 911 C C . ARG A 1 108 ? 13.175 -20.639 25.507 1.00 60.97 108 ARG A C 1
ATOM 913 O O . ARG A 1 108 ? 13.628 -21.775 25.638 1.00 60.97 108 ARG A O 1
ATOM 920 N N . TYR A 1 109 ? 13.927 -19.555 25.364 1.00 55.78 109 TYR A N 1
ATOM 921 C CA . TYR A 1 109 ? 15.391 -19.565 25.365 1.00 55.78 109 TYR A CA 1
ATOM 922 C C . TYR A 1 109 ? 16.000 -18.604 26.402 1.00 55.78 109 TYR A C 1
ATOM 924 O O . TYR A 1 109 ? 17.226 -18.541 26.487 1.00 55.78 109 TYR A O 1
ATOM 932 N N . ASP A 1 110 ? 15.157 -17.916 27.179 1.00 50.97 110 ASP A N 1
ATOM 933 C CA . ASP A 1 110 ? 15.486 -17.252 28.449 1.00 50.97 110 ASP A CA 1
ATOM 934 C C . ASP A 1 110 ? 15.155 -18.193 29.629 1.00 50.97 110 ASP A C 1
ATOM 936 O O . ASP A 1 110 ? 15.870 -18.129 30.656 1.00 50.97 110 ASP A O 1
#

Sequence (110 aa):
MAKVPQSVQYIKDAFDEEDIDRVWEYLRKTFGFNVQEWKAEFKASIEPLPRNTSIQEAFILFGKKKIEPLLNEILKRKHYPTWIGLLTFVLKDKIEGKQKRDLKYKDRYD